Protein AF-A0A956HIU4-F1 (afdb_monomer_lite)

Structure (mmCIF, N/CA/C/O backbone):
data_AF-A0A956HIU4-F1
#
_entry.id   AF-A0A956HIU4-F1
#
loop_
_atom_site.group_PDB
_atom_site.id
_atom_site.type_symbol
_atom_site.label_atom_id
_atom_site.label_alt_id
_atom_site.label_comp_id
_atom_site.label_asym_id
_atom_site.label_entity_id
_atom_site.label_seq_id
_atom_site.pdbx_PDB_ins_code
_atom_site.Cartn_x
_atom_site.Cartn_y
_atom_site.Cartn_z
_atom_site.occupancy
_atom_site.B_iso_or_equiv
_atom_site.auth_seq_id
_atom_site.auth_comp_id
_atom_site.auth_asym_id
_atom_site.auth_atom_id
_atom_site.pdbx_PDB_model_num
ATOM 1 N N . MET A 1 1 ? -38.840 12.602 -55.745 1.00 38.38 1 MET A N 1
ATOM 2 C CA . MET A 1 1 ? -39.173 13.443 -56.914 1.00 38.38 1 MET A CA 1
ATOM 3 C C . MET A 1 1 ? -38.112 14.526 -57.036 1.00 38.38 1 MET A C 1
ATOM 5 O O . MET A 1 1 ? -37.907 15.222 -56.057 1.00 38.38 1 MET A O 1
ATOM 9 N N . THR A 1 2 ? -37.464 14.577 -58.213 1.00 41.28 2 THR A N 1
ATOM 10 C CA . THR A 1 2 ? -36.758 15.714 -58.867 1.00 41.28 2 THR A CA 1
ATOM 11 C C . THR A 1 2 ? -35.605 16.419 -58.116 1.00 41.28 2 THR A C 1
ATOM 13 O O . THR A 1 2 ? -35.848 17.017 -57.080 1.00 41.28 2 THR A O 1
ATOM 16 N N . ARG A 1 3 ? -34.326 16.273 -58.536 1.00 40.00 3 ARG A N 1
ATOM 17 C CA . ARG A 1 3 ? -33.623 16.909 -59.704 1.00 40.00 3 ARG A CA 1
ATOM 18 C C . ARG A 1 3 ? -33.278 18.391 -59.414 1.00 40.00 3 ARG A C 1
ATOM 20 O O . ARG A 1 3 ? -34.146 19.067 -58.890 1.00 40.00 3 ARG A O 1
ATOM 27 N N . ASN A 1 4 ? -32.110 18.987 -59.690 1.00 40.41 4 ASN A N 1
ATOM 28 C CA . ASN A 1 4 ? -31.016 18.785 -60.662 1.00 40.41 4 ASN A CA 1
ATOM 29 C C . ASN A 1 4 ? -29.675 19.324 -60.072 1.00 40.41 4 ASN A C 1
ATOM 31 O O . ASN A 1 4 ? -29.741 20.081 -59.108 1.00 40.41 4 ASN A O 1
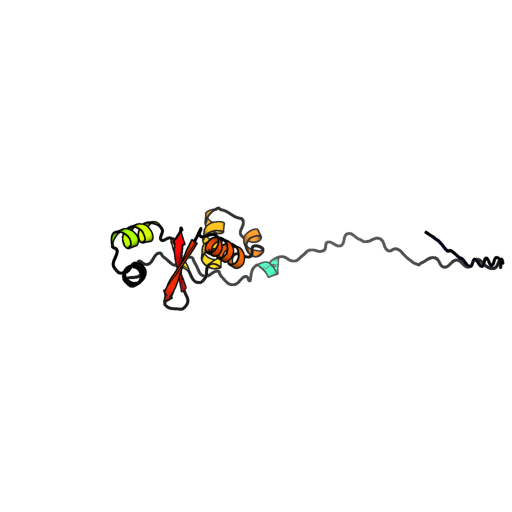ATOM 35 N N . VAL A 1 5 ? -28.461 18.862 -60.440 1.00 45.97 5 VAL A N 1
ATOM 36 C CA . VAL A 1 5 ? -27.648 19.103 -61.682 1.00 45.97 5 VAL A CA 1
ATOM 37 C C . VAL A 1 5 ? -27.496 20.615 -61.969 1.00 45.97 5 VAL A C 1
ATOM 39 O O . VAL A 1 5 ? -28.494 21.322 -61.918 1.00 45.97 5 VAL A O 1
ATOM 42 N N . ASP A 1 6 ? -26.317 21.233 -62.101 1.00 41.91 6 ASP A N 1
ATOM 43 C CA . ASP A 1 6 ? -25.259 21.100 -63.123 1.00 41.91 6 ASP A CA 1
ATOM 44 C C . ASP A 1 6 ? -24.093 22.038 -62.711 1.00 41.91 6 ASP A C 1
ATOM 46 O O . ASP A 1 6 ? -24.337 23.073 -62.096 1.00 41.91 6 ASP A O 1
ATOM 50 N N . SER A 1 7 ? -22.829 21.606 -62.767 1.00 45.91 7 SER A N 1
ATOM 51 C CA . SER A 1 7 ? -21.899 21.709 -63.911 1.00 45.91 7 SER A CA 1
ATOM 52 C C . SER A 1 7 ? -21.396 23.133 -64.153 1.00 45.91 7 SER A C 1
ATOM 54 O O . SER A 1 7 ? -22.188 24.012 -64.452 1.00 45.91 7 SER A O 1
ATOM 56 N N . GLU A 1 8 ? -20.073 23.324 -64.124 1.00 41.72 8 GLU A N 1
ATOM 57 C CA . GLU A 1 8 ? -19.388 23.942 -65.261 1.00 41.72 8 GLU A CA 1
ATOM 58 C C . GLU A 1 8 ? -17.896 23.583 -65.290 1.00 41.72 8 GLU A C 1
ATOM 60 O O . GLU A 1 8 ? -17.135 23.736 -64.336 1.00 41.72 8 GLU A O 1
ATOM 65 N N . ASP A 1 9 ? -17.564 23.020 -66.442 1.00 45.19 9 ASP A N 1
ATOM 66 C CA . ASP A 1 9 ? -16.280 22.635 -66.992 1.00 45.19 9 ASP A CA 1
ATOM 67 C C . ASP A 1 9 ? -15.544 23.888 -67.491 1.00 45.19 9 ASP A C 1
ATOM 69 O O . ASP A 1 9 ? -16.185 24.856 -67.900 1.00 45.19 9 ASP A O 1
ATOM 73 N N . SER A 1 10 ? -14.211 23.877 -67.507 1.00 43.03 10 SER A N 1
ATOM 74 C CA . SER A 1 10 ? -13.409 24.814 -68.308 1.00 43.03 10 SER A CA 1
ATOM 75 C C . SER A 1 10 ? -11.968 24.327 -68.416 1.00 43.03 10 SER A C 1
ATOM 77 O O . SER A 1 10 ? -11.073 24.679 -67.648 1.00 43.03 10 SER A O 1
ATOM 79 N N . SER A 1 11 ? -11.760 23.509 -69.439 1.00 47.00 11 SER A N 1
ATOM 80 C CA . SER A 1 11 ? -10.477 23.212 -70.058 1.00 47.00 11 SER A CA 1
ATOM 81 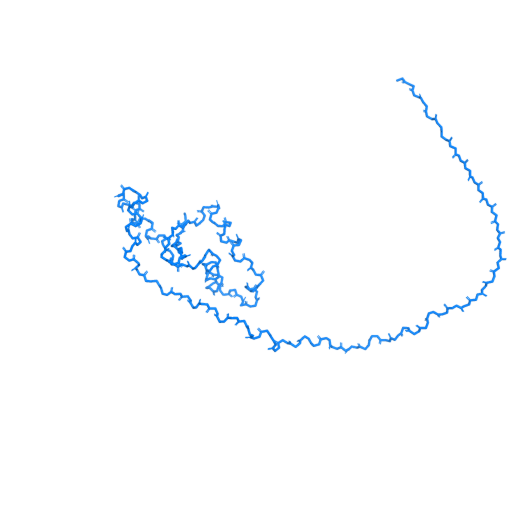C C . SER A 1 11 ? -9.717 24.469 -70.507 1.00 47.00 11 SER A C 1
ATOM 83 O O . SER A 1 11 ? -10.297 25.355 -71.131 1.00 47.00 11 SER A O 1
ATOM 85 N N . GLY A 1 12 ? -8.393 24.467 -70.345 1.00 35.09 12 GLY A N 1
ATOM 86 C CA . GLY A 1 12 ? -7.484 25.390 -71.028 1.00 35.09 12 GLY A CA 1
ATOM 87 C C . GLY A 1 12 ? -6.109 24.755 -71.234 1.00 35.09 12 GLY A C 1
ATOM 88 O O . GLY A 1 12 ? -5.288 24.735 -70.323 1.00 35.09 12 GLY A O 1
ATOM 89 N N . ARG A 1 13 ? -5.865 24.202 -72.429 1.00 44.16 13 ARG A N 1
ATOM 90 C CA . ARG A 1 13 ? -4.523 23.857 -72.934 1.00 44.16 13 ARG A CA 1
ATOM 91 C C . ARG A 1 13 ? -3.840 25.137 -73.420 1.00 44.16 13 ARG A C 1
ATOM 93 O O . ARG A 1 13 ? -4.469 25.835 -74.203 1.00 44.16 13 ARG A O 1
ATOM 100 N N . ASP A 1 14 ? -2.559 25.347 -73.112 1.00 39.44 14 ASP A N 1
ATOM 101 C CA . ASP A 1 14 ? -1.581 25.753 -74.137 1.00 39.44 14 ASP A CA 1
ATOM 102 C C . ASP A 1 14 ? -0.128 25.509 -73.692 1.00 39.44 14 ASP A C 1
ATOM 104 O O . ASP A 1 14 ? 0.223 25.628 -72.518 1.00 39.44 14 ASP A O 1
ATOM 108 N N . GLY A 1 15 ? 0.704 25.103 -74.650 1.00 44.06 15 GLY A N 1
ATOM 109 C CA . GLY A 1 15 ? 2.095 24.713 -74.474 1.00 44.06 15 GLY A CA 1
ATOM 110 C C . GLY A 1 15 ? 3.077 25.873 -74.630 1.00 44.06 15 GLY A C 1
ATOM 111 O O . GLY A 1 15 ? 2.894 26.785 -75.425 1.00 44.06 15 GLY A O 1
ATOM 112 N N . GLY A 1 16 ? 4.198 25.787 -73.911 1.00 32.88 16 GLY A N 1
ATOM 113 C CA . GLY A 1 16 ? 5.249 26.805 -73.929 1.00 32.88 16 GLY A CA 1
ATOM 114 C C . GLY A 1 16 ? 6.617 26.234 -73.578 1.00 32.88 16 GLY A C 1
ATOM 115 O O . GLY A 1 16 ? 7.116 26.384 -72.471 1.00 32.88 16 GLY A O 1
ATOM 116 N N . ARG A 1 17 ? 7.238 25.558 -74.544 1.00 42.81 17 ARG A N 1
ATOM 117 C CA . ARG A 1 17 ? 8.627 25.075 -74.536 1.00 42.81 17 ARG A CA 1
ATOM 118 C C . ARG A 1 17 ? 9.605 26.207 -74.175 1.00 42.81 17 ARG A C 1
ATOM 120 O O . ARG A 1 17 ? 9.711 27.139 -74.966 1.00 42.81 17 ARG A O 1
ATOM 127 N N . ARG A 1 18 ? 10.410 26.081 -73.104 1.00 42.38 18 ARG A N 1
ATOM 128 C CA . ARG A 1 18 ? 11.811 26.575 -73.063 1.00 42.38 18 ARG A CA 1
ATOM 129 C C . ARG A 1 18 ? 12.600 26.160 -71.807 1.00 42.38 18 ARG A C 1
ATOM 131 O O . ARG A 1 18 ? 12.214 26.445 -70.688 1.00 42.38 18 ARG A O 1
ATOM 138 N N . ARG A 1 19 ? 13.795 25.638 -72.116 1.00 42.97 19 ARG A N 1
ATOM 139 C CA . ARG A 1 19 ? 15.082 25.699 -71.397 1.00 42.97 19 ARG A CA 1
ATOM 140 C C . ARG A 1 19 ? 15.295 24.788 -70.182 1.00 42.97 19 ARG A C 1
ATOM 142 O O . ARG A 1 19 ? 14.943 25.093 -69.055 1.00 42.97 19 ARG A O 1
ATOM 149 N N . ARG A 1 20 ? 16.051 23.720 -70.467 1.00 48.00 20 ARG A N 1
ATOM 150 C CA . ARG A 1 20 ? 17.024 23.112 -69.557 1.00 48.00 20 ARG A CA 1
ATOM 151 C C . ARG A 1 20 ? 17.942 24.200 -68.988 1.00 48.00 20 ARG A C 1
ATOM 153 O O . ARG A 1 20 ? 18.601 24.885 -69.768 1.00 48.00 20 ARG A O 1
ATOM 160 N N . THR A 1 21 ? 18.055 24.252 -67.671 1.00 43.25 21 THR A N 1
ATOM 161 C CA . THR A 1 21 ? 19.327 24.481 -66.982 1.00 43.25 21 THR A CA 1
ATOM 162 C C . THR A 1 21 ? 19.372 23.497 -65.828 1.00 43.25 21 THR A C 1
ATOM 164 O O . THR A 1 21 ? 18.454 23.448 -65.014 1.00 43.25 21 THR A O 1
ATOM 167 N N . SER A 1 22 ? 20.403 22.661 -65.840 1.00 42.97 22 SER A N 1
ATOM 168 C CA . SER A 1 22 ? 20.785 21.803 -64.735 1.00 42.97 22 SER A CA 1
ATOM 169 C C . SER A 1 22 ? 21.109 22.667 -63.524 1.00 42.97 22 SER A C 1
ATOM 171 O O . SER A 1 22 ? 21.990 23.522 -63.586 1.00 42.97 22 SER A O 1
ATOM 173 N N . SER A 1 23 ? 20.425 22.409 -62.426 1.00 43.44 23 SER A N 1
ATOM 174 C CA . SER A 1 23 ? 20.927 22.697 -61.092 1.00 43.44 23 SER A CA 1
ATOM 175 C C . SER A 1 23 ? 20.900 21.371 -60.350 1.00 43.44 23 SER A C 1
ATOM 177 O O . SER A 1 23 ? 19.893 20.967 -59.771 1.00 43.44 23 SER A O 1
ATOM 179 N N . GLU A 1 24 ? 22.007 20.642 -60.482 1.00 49.25 24 GLU A N 1
ATOM 180 C CA . GLU A 1 24 ? 22.376 19.586 -59.549 1.00 49.25 24 GLU A CA 1
ATOM 181 C C . GLU A 1 24 ? 22.294 20.167 -58.129 1.00 49.25 24 GLU A C 1
ATOM 183 O O . GLU A 1 24 ? 22.889 21.218 -57.881 1.00 49.25 24 GLU A O 1
ATOM 188 N N . PRO A 1 25 ? 21.565 19.547 -57.186 1.00 44.09 25 PRO A N 1
ATOM 189 C CA . PRO A 1 25 ? 21.787 19.844 -55.788 1.00 44.09 25 PRO A CA 1
ATOM 190 C C . PRO A 1 25 ? 23.143 19.245 -55.418 1.00 44.09 25 PRO A C 1
ATOM 192 O O . PRO A 1 25 ? 23.339 18.027 -55.425 1.00 44.09 25 PRO A O 1
ATOM 195 N N . GLU A 1 26 ? 24.083 20.144 -55.158 1.00 49.19 26 GLU A N 1
ATOM 196 C CA . GLU A 1 26 ? 25.403 19.866 -54.621 1.00 49.19 26 GLU A CA 1
ATOM 197 C C . GLU A 1 26 ? 25.335 18.854 -53.469 1.00 49.19 26 GLU A C 1
ATOM 199 O O . GLU A 1 26 ? 24.597 19.017 -52.499 1.00 49.19 26 GLU A O 1
ATOM 204 N N . GLY A 1 27 ? 26.162 17.815 -53.581 1.00 41.84 27 GLY A N 1
ATOM 205 C CA . GLY A 1 27 ? 26.791 17.170 -52.436 1.00 41.84 27 GLY A CA 1
ATOM 206 C C . GLY A 1 27 ? 25.854 16.551 -51.405 1.00 41.84 27 GLY A C 1
ATOM 207 O O . GLY A 1 27 ? 25.804 16.998 -50.260 1.00 41.84 27 GLY A O 1
ATOM 208 N N . ARG A 1 28 ? 25.259 15.398 -51.735 1.00 46.41 28 ARG A N 1
ATOM 209 C CA . ARG A 1 28 ? 25.059 14.369 -50.704 1.00 46.41 28 ARG A CA 1
ATOM 210 C C . ARG A 1 28 ? 26.438 13.971 -50.178 1.00 46.41 28 ARG A C 1
ATOM 212 O O . ARG A 1 28 ? 27.124 13.153 -50.784 1.00 46.41 28 ARG A O 1
ATOM 219 N N . ARG A 1 29 ? 26.853 14.583 -49.068 1.00 53.03 29 ARG A N 1
ATOM 220 C CA . ARG A 1 29 ? 27.930 14.039 -48.242 1.00 53.03 29 ARG A CA 1
ATOM 221 C C . ARG A 1 29 ? 27.460 12.669 -47.739 1.00 53.03 29 ARG A C 1
ATOM 223 O O . ARG A 1 29 ? 26.305 12.570 -47.315 1.00 53.03 29 ARG A O 1
ATOM 230 N N . PRO A 1 30 ? 28.286 11.617 -47.825 1.00 44.75 30 PRO A N 1
ATOM 231 C CA . PRO A 1 30 ? 27.967 10.367 -47.160 1.00 44.75 30 PRO A CA 1
ATOM 232 C C . PRO A 1 30 ? 27.836 10.662 -45.664 1.00 44.75 30 PRO A C 1
ATOM 234 O O . PRO A 1 30 ? 28.685 11.348 -45.097 1.00 44.75 30 PRO A O 1
ATOM 237 N N . LEU A 1 31 ? 26.737 10.202 -45.061 1.00 51.81 31 LEU A N 1
ATOM 238 C CA . LEU A 1 31 ? 26.624 10.075 -43.613 1.00 51.81 31 LEU A CA 1
ATOM 239 C C . LEU A 1 31 ? 27.748 9.127 -43.201 1.00 51.81 31 LEU A C 1
ATOM 241 O O . LEU A 1 31 ? 27.665 7.928 -43.456 1.00 51.81 31 LEU A O 1
ATOM 245 N N . THR A 1 32 ? 28.843 9.687 -42.699 1.00 46.31 32 THR A N 1
ATOM 246 C CA . THR A 1 32 ? 29.818 8.923 -41.938 1.00 46.31 32 THR A CA 1
ATOM 247 C C . THR A 1 32 ? 29.098 8.386 -40.713 1.00 46.31 32 THR A C 1
ATOM 249 O O . THR A 1 32 ? 28.289 9.095 -40.110 1.00 46.31 32 THR A O 1
ATOM 252 N N . ASP A 1 33 ? 29.358 7.118 -40.405 1.00 51.38 33 ASP A N 1
ATOM 253 C CA . ASP A 1 33 ? 28.960 6.428 -39.180 1.00 51.38 33 ASP A CA 1
ATOM 254 C C . ASP A 1 33 ? 29.655 7.073 -37.966 1.00 51.38 33 ASP A C 1
ATOM 256 O O . ASP A 1 33 ? 30.463 6.451 -37.283 1.00 51.38 33 ASP A O 1
ATOM 260 N N . ASP A 1 34 ? 29.382 8.353 -37.720 1.00 44.56 34 ASP A N 1
ATOM 261 C CA . ASP A 1 34 ? 29.742 9.010 -36.477 1.00 44.56 34 ASP A CA 1
ATOM 262 C C . ASP A 1 34 ? 28.702 8.584 -35.449 1.00 44.56 34 ASP A C 1
ATOM 264 O O . ASP A 1 34 ? 27.584 9.102 -35.369 1.00 44.56 34 ASP A O 1
ATOM 268 N N . GLU A 1 35 ? 29.092 7.538 -34.728 1.00 52.41 35 GLU A N 1
ATOM 269 C CA . GLU A 1 35 ? 28.482 7.037 -33.514 1.00 52.41 35 GLU A CA 1
ATOM 270 C C . GLU A 1 35 ? 27.946 8.201 -32.677 1.00 52.41 35 GLU A C 1
ATOM 272 O O . GLU A 1 35 ? 28.694 8.973 -32.073 1.00 52.41 35 GLU A O 1
ATOM 277 N N . VAL A 1 36 ? 26.619 8.311 -32.597 1.00 46.34 36 VAL A N 1
ATOM 278 C CA . VAL A 1 36 ? 25.979 9.025 -31.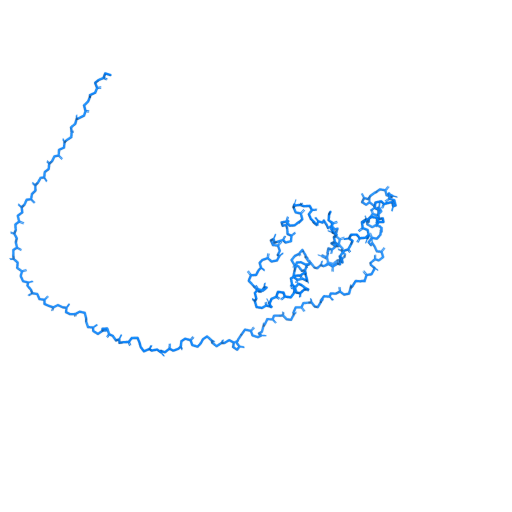495 1.00 46.34 36 VAL A CA 1
ATOM 279 C C . VAL A 1 36 ? 26.205 8.159 -30.258 1.00 46.34 36 VAL A C 1
ATOM 281 O O . VAL A 1 36 ? 25.343 7.383 -29.848 1.00 46.34 36 VAL A O 1
ATOM 284 N N . ALA A 1 37 ? 27.412 8.239 -29.703 1.00 49.22 37 ALA A N 1
ATOM 285 C CA . ALA A 1 37 ? 27.713 7.756 -28.374 1.00 49.22 37 ALA A CA 1
ATOM 286 C C . ALA A 1 37 ? 26.897 8.621 -27.411 1.00 49.22 37 ALA A C 1
ATOM 288 O O . ALA A 1 37 ? 27.268 9.747 -27.083 1.00 49.22 37 ALA A O 1
ATOM 289 N N . ILE A 1 38 ? 25.725 8.123 -27.021 1.00 51.06 38 ILE A N 1
ATOM 290 C CA . ILE A 1 38 ? 25.014 8.659 -25.868 1.00 51.06 38 ILE A CA 1
ATOM 291 C C . ILE A 1 38 ? 25.919 8.344 -24.680 1.00 51.06 38 ILE A C 1
ATOM 293 O O . ILE A 1 38 ? 26.050 7.183 -24.292 1.00 51.06 38 ILE A O 1
ATOM 297 N N . ASP A 1 39 ? 26.597 9.365 -24.167 1.00 51.88 39 ASP A N 1
ATOM 298 C CA . ASP A 1 39 ? 27.401 9.259 -22.959 1.00 51.88 39 ASP A CA 1
ATOM 299 C C . ASP A 1 39 ? 26.458 8.984 -21.779 1.00 51.88 39 ASP A C 1
ATOM 301 O O . ASP A 1 39 ? 25.780 9.869 -21.259 1.00 51.88 39 ASP A O 1
ATOM 305 N N . LEU A 1 40 ? 26.340 7.705 -21.421 1.00 54.59 40 LEU A N 1
ATOM 306 C CA . LEU A 1 40 ? 25.489 7.224 -20.333 1.00 54.59 40 LEU A CA 1
ATOM 307 C C . LEU A 1 40 ? 26.078 7.535 -18.947 1.00 54.59 40 LEU A C 1
ATOM 309 O O . LEU A 1 40 ? 25.442 7.209 -17.944 1.00 54.59 40 LEU A O 1
ATOM 313 N N . SER A 1 41 ? 27.253 8.172 -18.877 1.00 56.41 41 SER A N 1
ATOM 314 C CA . SER A 1 41 ? 27.927 8.517 -17.619 1.00 56.41 41 SER A CA 1
ATOM 315 C C . SER A 1 41 ? 27.130 9.523 -16.777 1.00 56.41 41 SER A C 1
ATOM 317 O O . SER A 1 41 ? 27.225 9.508 -15.553 1.00 56.41 41 SER A O 1
ATOM 319 N N . ASP A 1 42 ? 26.269 10.333 -17.403 1.00 48.03 42 ASP A N 1
ATOM 320 C CA . ASP A 1 42 ? 25.407 11.303 -16.710 1.00 48.03 42 ASP A CA 1
ATOM 321 C C . ASP A 1 42 ? 24.094 10.691 -16.171 1.00 48.03 42 ASP A C 1
ATOM 323 O O . ASP A 1 42 ? 23.314 11.364 -15.493 1.00 48.03 42 ASP A O 1
ATOM 327 N N . LEU A 1 43 ? 23.824 9.401 -16.424 1.00 50.91 43 LEU A N 1
ATOM 328 C CA . LEU A 1 43 ? 22.627 8.706 -15.919 1.00 50.91 43 LEU A CA 1
ATOM 329 C C . LEU A 1 43 ? 22.815 8.101 -14.511 1.00 50.91 43 LEU A C 1
ATOM 331 O O . LEU A 1 43 ? 21.917 7.414 -14.000 1.00 50.91 43 LEU A O 1
ATOM 335 N N . GLU A 1 44 ? 23.971 8.334 -13.886 1.00 50.03 44 GLU A N 1
ATOM 336 C CA . GLU A 1 44 ? 24.301 7.823 -12.551 1.00 50.03 44 GLU A CA 1
ATOM 337 C C . GLU A 1 44 ? 23.873 8.750 -11.404 1.00 50.03 44 GLU A C 1
ATOM 339 O O . GLU A 1 44 ? 23.816 8.299 -10.260 1.00 50.03 44 GLU A O 1
ATOM 344 N N . ASP A 1 45 ? 23.462 9.993 -11.677 1.00 45.41 45 ASP A N 1
ATOM 345 C CA . ASP A 1 45 ? 23.079 10.951 -10.625 1.00 45.41 45 ASP A CA 1
ATOM 346 C C . ASP A 1 45 ? 21.565 10.959 -10.334 1.00 45.41 45 ASP A C 1
ATOM 348 O O . ASP A 1 45 ? 20.919 11.985 -10.103 1.00 45.41 45 ASP A O 1
ATOM 352 N N . ALA A 1 46 ? 20.959 9.768 -10.353 1.00 51.06 46 ALA A N 1
ATOM 353 C CA . ALA A 1 46 ? 19.595 9.601 -9.874 1.00 51.06 46 ALA A CA 1
ATOM 354 C C . ALA A 1 46 ? 19.570 9.813 -8.346 1.00 51.06 46 ALA A C 1
ATOM 356 O O . ALA A 1 46 ? 20.371 9.204 -7.627 1.00 51.06 46 ALA A O 1
ATOM 357 N N . PRO A 1 47 ? 18.645 10.630 -7.806 1.00 45.28 47 PRO A N 1
ATOM 358 C CA . PRO A 1 47 ? 18.542 10.830 -6.368 1.00 45.28 47 PRO A CA 1
ATOM 359 C C . PRO A 1 47 ? 18.365 9.475 -5.679 1.00 45.28 47 PRO A C 1
ATOM 361 O O . PRO A 1 47 ? 17.453 8.711 -6.005 1.00 45.28 47 PRO A O 1
ATOM 364 N N . ARG A 1 48 ? 19.264 9.177 -4.732 1.00 47.97 48 ARG A N 1
ATOM 365 C CA . ARG A 1 48 ? 19.253 7.944 -3.934 1.00 47.97 48 ARG A CA 1
ATOM 366 C C . ARG A 1 48 ? 17.840 7.695 -3.407 1.00 47.97 48 ARG A C 1
ATOM 368 O O . ARG A 1 48 ? 17.333 8.471 -2.594 1.00 47.97 48 ARG A O 1
ATOM 375 N N . ARG A 1 49 ? 17.214 6.619 -3.901 1.00 50.16 49 ARG A N 1
ATOM 376 C CA . ARG A 1 49 ? 15.853 6.206 -3.540 1.00 50.16 49 ARG A CA 1
ATOM 377 C C . ARG A 1 49 ? 15.727 6.134 -2.015 1.00 50.16 49 ARG A C 1
ATOM 379 O O . ARG A 1 49 ? 16.622 5.585 -1.363 1.00 50.16 49 ARG A O 1
ATOM 386 N N . PRO A 1 50 ? 14.644 6.663 -1.416 1.00 44.91 50 PRO A N 1
ATOM 387 C CA . PRO A 1 50 ? 14.398 6.447 -0.002 1.00 44.91 50 PRO A CA 1
ATOM 388 C C . PRO A 1 50 ? 14.242 4.942 0.224 1.00 44.91 50 PRO A C 1
ATOM 390 O O . PRO A 1 50 ? 13.309 4.321 -0.277 1.00 44.91 50 PRO A O 1
ATOM 393 N N . ALA A 1 51 ? 15.202 4.366 0.949 1.00 44.72 51 ALA A N 1
ATOM 394 C CA . ALA A 1 51 ? 15.233 2.957 1.307 1.00 44.72 51 ALA A CA 1
ATOM 395 C C . ALA A 1 51 ? 13.873 2.510 1.857 1.00 44.72 51 ALA A C 1
ATOM 397 O O . ALA A 1 51 ? 13.296 3.215 2.691 1.00 44.72 51 ALA A O 1
ATOM 398 N N . ALA A 1 52 ? 13.403 1.337 1.417 1.00 46.84 52 ALA A N 1
ATOM 399 C CA . ALA A 1 52 ? 12.223 0.657 1.938 1.00 46.84 52 ALA A CA 1
ATOM 400 C C . ALA A 1 52 ? 12.233 0.712 3.474 1.00 46.84 52 ALA A C 1
ATOM 402 O O . ALA A 1 52 ? 13.012 0.035 4.155 1.00 46.84 52 ALA A O 1
ATOM 403 N N . ARG A 1 53 ? 11.422 1.616 4.033 1.00 49.09 53 ARG A N 1
ATOM 404 C CA . ARG A 1 53 ? 11.407 1.866 5.471 1.00 49.09 53 ARG A CA 1
ATOM 405 C C . ARG A 1 53 ? 10.732 0.684 6.155 1.00 49.09 53 ARG A C 1
ATOM 407 O O . ARG A 1 53 ? 9.664 0.232 5.757 1.00 49.09 53 ARG A O 1
ATOM 414 N N . LYS A 1 54 ? 11.417 0.184 7.186 1.00 46.34 54 LYS A N 1
ATOM 415 C CA . LYS A 1 54 ? 11.027 -0.924 8.066 1.00 46.34 54 LYS A CA 1
ATOM 416 C C . LYS A 1 54 ? 9.523 -0.942 8.355 1.00 46.34 54 LYS A C 1
ATOM 418 O O . LYS A 1 54 ? 8.932 0.095 8.656 1.00 46.34 54 LYS A O 1
ATOM 423 N N . ARG A 1 55 ? 8.959 -2.156 8.393 1.00 51.97 55 ARG A N 1
ATOM 424 C CA . ARG A 1 55 ? 7.642 -2.484 8.964 1.00 51.97 55 ARG A CA 1
ATOM 425 C C . ARG A 1 55 ? 7.633 -2.177 10.466 1.00 51.97 55 ARG A C 1
ATOM 427 O O . ARG A 1 55 ? 7.682 -3.077 11.297 1.00 51.97 55 ARG A O 1
ATOM 434 N N . HIS A 1 56 ? 7.648 -0.904 10.834 1.00 47.59 56 HIS A N 1
ATOM 435 C CA . HIS A 1 56 ? 7.395 -0.510 12.207 1.00 47.59 56 HIS A CA 1
ATOM 436 C C . HIS A 1 56 ? 5.914 -0.766 12.475 1.00 47.59 56 HIS A C 1
ATOM 438 O O . HIS A 1 56 ? 5.051 -0.248 11.765 1.00 47.59 56 HIS A O 1
ATOM 444 N N . ALA A 1 57 ? 5.637 -1.618 13.462 1.00 50.28 57 ALA A N 1
ATOM 445 C CA . ALA A 1 57 ? 4.311 -1.753 14.036 1.00 50.28 57 ALA A CA 1
ATOM 446 C C . ALA A 1 57 ? 3.952 -0.391 14.631 1.00 50.28 57 ALA A C 1
ATOM 448 O O . ALA A 1 57 ? 4.421 -0.027 15.707 1.00 50.28 57 ALA A O 1
ATOM 449 N N . ASP A 1 58 ? 3.228 0.405 13.853 1.00 66.50 58 ASP A N 1
ATOM 450 C CA . ASP A 1 58 ? 2.789 1.728 14.252 1.00 66.50 58 ASP A CA 1
ATOM 451 C C . ASP A 1 58 ? 1.716 1.544 15.335 1.00 66.50 58 ASP A C 1
ATOM 453 O O . ASP A 1 58 ? 0.660 0.975 15.038 1.00 66.50 58 ASP A O 1
ATOM 457 N N . PRO A 1 59 ? 1.954 1.981 16.587 1.00 61.66 59 PRO A N 1
ATOM 458 C CA . PRO A 1 59 ? 0.980 1.829 17.664 1.00 61.66 59 PRO A CA 1
ATOM 459 C C . PRO A 1 59 ? -0.357 2.505 17.335 1.00 61.66 59 PRO A C 1
ATOM 461 O O . PRO A 1 59 ? -1.386 2.127 17.889 1.00 61.66 59 PRO A O 1
ATOM 464 N N . SER A 1 60 ? -0.359 3.477 16.413 1.00 81.19 60 SER A N 1
ATOM 465 C CA . SER A 1 60 ? -1.569 4.169 15.968 1.00 81.19 60 SER A CA 1
ATOM 466 C C . SER A 1 60 ? -2.397 3.386 14.942 1.00 81.19 60 SER A C 1
ATOM 468 O O . SER A 1 60 ? -3.592 3.649 14.810 1.00 81.19 60 SER A O 1
ATOM 470 N N . LEU A 1 61 ? -1.820 2.386 14.260 1.00 91.56 61 LEU A N 1
ATOM 471 C CA . LEU A 1 61 ? -2.502 1.645 13.194 1.00 91.56 61 LEU A CA 1
ATOM 472 C C . LEU A 1 61 ? -3.738 0.913 13.709 1.00 91.56 61 LEU A C 1
ATOM 474 O O . LEU A 1 61 ? -4.809 0.998 13.110 1.00 91.56 61 LEU A O 1
ATOM 478 N N . ARG A 1 62 ? -3.600 0.206 14.836 1.00 91.19 62 ARG A N 1
ATOM 479 C CA . ARG A 1 62 ? -4.718 -0.542 15.416 1.00 91.19 62 ARG A CA 1
ATOM 480 C C . ARG A 1 62 ? -5.855 0.400 15.806 1.00 91.19 62 ARG A C 1
ATOM 482 O O . ARG A 1 62 ? -6.993 0.139 15.438 1.00 91.19 62 ARG A O 1
ATOM 489 N N . SER A 1 63 ? -5.540 1.518 16.453 1.00 91.06 63 SER A N 1
ATOM 490 C CA . SER A 1 63 ? -6.532 2.524 16.839 1.00 91.06 63 SER A CA 1
ATOM 491 C C . SER A 1 63 ? -7.252 3.122 15.625 1.00 91.06 63 SER A C 1
ATOM 493 O O . SER A 1 63 ? -8.467 3.304 15.654 1.00 91.06 63 SER A O 1
ATOM 495 N N . LEU A 1 64 ? -6.536 3.385 14.524 1.00 92.94 64 LEU A N 1
ATOM 496 C CA . LEU A 1 64 ? -7.144 3.855 13.272 1.00 92.94 64 LEU A CA 1
ATOM 497 C C . LEU A 1 64 ? -8.113 2.823 12.682 1.00 92.94 64 LEU A C 1
ATOM 499 O O . LEU A 1 64 ? -9.205 3.181 12.233 1.00 92.94 64 LEU A O 1
ATOM 503 N N . LEU A 1 65 ? -7.739 1.542 12.705 1.00 94.75 65 LEU A N 1
ATOM 504 C CA . LEU A 1 65 ? -8.599 0.453 12.244 1.00 94.75 65 LEU A CA 1
ATOM 505 C C . LEU A 1 65 ? -9.823 0.275 13.147 1.00 94.75 65 LEU A C 1
ATOM 507 O O . LEU A 1 65 ? -10.926 0.087 12.640 1.00 94.75 65 LEU A O 1
ATOM 511 N N . GLU A 1 66 ? -9.658 0.389 14.463 1.00 94.44 66 GLU A N 1
ATOM 512 C CA . GLU A 1 66 ? -10.762 0.331 15.424 1.00 94.44 66 GLU A CA 1
ATOM 513 C C . GLU A 1 66 ? -11.769 1.458 15.183 1.00 94.44 66 GLU A C 1
ATOM 515 O O . GLU A 1 66 ? -12.971 1.202 15.144 1.00 94.44 66 GLU A O 1
ATOM 520 N N . VAL A 1 67 ? -11.306 2.685 14.924 1.00 93.94 67 VAL A N 1
ATOM 521 C CA . VAL A 1 67 ? -12.187 3.799 14.541 1.00 93.94 67 VAL A CA 1
ATOM 522 C C . VAL A 1 67 ? -12.892 3.508 13.212 1.00 93.94 67 VAL A C 1
ATOM 524 O O . VAL A 1 67 ? -14.114 3.641 13.122 1.00 93.94 67 VAL A O 1
ATOM 527 N N . ARG A 1 68 ? -12.154 3.058 12.187 1.00 94.38 68 ARG A N 1
ATOM 528 C CA . ARG A 1 68 ? -12.706 2.742 10.856 1.00 94.38 68 ARG A CA 1
ATOM 529 C C . ARG A 1 68 ? -13.798 1.677 10.917 1.00 94.38 68 ARG A C 1
ATOM 531 O O . ARG A 1 68 ? -14.834 1.826 10.271 1.00 94.38 68 ARG A O 1
ATOM 538 N N . PHE A 1 69 ? -13.566 0.609 11.673 1.00 96.38 69 PHE A N 1
ATOM 539 C CA . PHE A 1 69 ? -14.480 -0.525 11.790 1.00 96.38 69 PHE A CA 1
ATOM 540 C C . PHE A 1 69 ? -15.409 -0.433 13.003 1.00 96.38 69 PHE A C 1
ATOM 542 O O . PHE A 1 69 ? -16.081 -1.406 13.329 1.00 96.38 69 PHE A O 1
ATOM 549 N N . ARG A 1 70 ? -15.492 0.738 13.654 1.00 96.06 70 ARG A N 1
ATOM 550 C CA . ARG A 1 70 ? -16.386 1.005 14.796 1.00 96.06 70 ARG A CA 1
ATOM 551 C C . ARG A 1 70 ? -16.234 -0.019 15.930 1.00 96.06 70 ARG A C 1
ATOM 553 O O . ARG A 1 70 ? -17.217 -0.441 16.531 1.00 96.06 70 ARG A O 1
ATOM 560 N N . GLY A 1 71 ? -14.997 -0.428 16.199 1.00 92.38 71 GLY A N 1
ATOM 561 C CA . GLY A 1 71 ? -14.653 -1.390 17.242 1.00 92.38 71 GLY A CA 1
ATOM 562 C C . GLY A 1 71 ? -14.873 -2.861 16.876 1.00 92.38 71 GLY A C 1
ATOM 563 O O . GLY A 1 71 ? -14.673 -3.713 17.740 1.00 92.38 71 GLY A O 1
ATOM 564 N N . ASP A 1 72 ? -15.246 -3.186 15.632 1.00 96.44 72 ASP A N 1
ATOM 565 C CA . ASP A 1 72 ? -15.354 -4.573 15.166 1.00 96.44 72 ASP A CA 1
ATOM 566 C C . ASP A 1 72 ? -13.972 -5.245 15.128 1.00 96.44 72 ASP A C 1
ATOM 568 O O . ASP A 1 72 ? -13.193 -5.099 14.183 1.00 96.44 72 ASP A O 1
ATOM 572 N N . GLN A 1 73 ? -13.674 -5.998 16.187 1.00 95.00 73 GLN A N 1
ATOM 573 C CA . GLN A 1 73 ? -12.380 -6.646 16.389 1.00 95.00 73 GLN A CA 1
ATOM 574 C C . GLN A 1 73 ? -12.063 -7.691 15.318 1.00 95.00 73 GLN A C 1
ATOM 576 O O . GLN A 1 73 ? -10.888 -7.892 15.011 1.00 95.00 73 GLN A O 1
ATOM 581 N N . ARG A 1 74 ? -13.081 -8.333 14.727 1.00 96.00 74 ARG A N 1
ATOM 582 C CA . ARG A 1 74 ? -12.868 -9.315 13.661 1.00 96.00 74 ARG A CA 1
ATOM 583 C C . ARG A 1 74 ? -12.375 -8.613 12.405 1.00 96.00 74 ARG A C 1
ATOM 585 O O . ARG A 1 74 ? -11.333 -8.976 11.880 1.00 96.00 74 ARG A O 1
ATOM 592 N N . ARG A 1 75 ? -13.041 -7.531 11.998 1.00 95.88 75 ARG A N 1
ATOM 593 C CA . ARG A 1 75 ? -12.623 -6.753 10.819 1.00 95.88 75 ARG A CA 1
ATOM 594 C C . ARG A 1 75 ? -11.276 -6.061 11.013 1.00 95.88 75 ARG A C 1
ATOM 596 O O . ARG A 1 75 ? -10.521 -5.928 10.055 1.00 95.88 75 ARG A O 1
ATOM 603 N N . VAL A 1 76 ? -10.953 -5.641 12.239 1.00 94.94 76 VAL A N 1
ATOM 604 C CA . VAL A 1 76 ? -9.613 -5.131 12.574 1.00 94.94 76 VAL A CA 1
ATOM 605 C C . VAL A 1 76 ? -8.555 -6.220 12.396 1.00 94.94 76 VAL A C 1
ATOM 607 O O . VAL A 1 76 ? -7.513 -5.944 11.807 1.00 94.94 76 VAL A O 1
ATOM 610 N N . ALA A 1 77 ? -8.809 -7.438 12.884 1.00 94.31 77 ALA A N 1
ATOM 611 C CA . ALA A 1 77 ? -7.893 -8.563 12.710 1.00 94.31 77 ALA A CA 1
ATOM 612 C C . ALA A 1 77 ? -7.713 -8.915 11.224 1.00 94.31 77 ALA A C 1
ATOM 614 O O . ALA A 1 77 ? -6.577 -8.932 10.756 1.00 94.31 77 ALA A O 1
ATOM 615 N N . ASP A 1 78 ? -8.813 -9.061 10.478 1.00 95.31 78 ASP A N 1
ATOM 616 C CA . ASP A 1 78 ? -8.796 -9.347 9.037 1.00 95.31 78 ASP A CA 1
ATOM 617 C C . ASP A 1 78 ? -7.980 -8.283 8.270 1.00 95.31 78 ASP A C 1
ATOM 619 O O . ASP A 1 78 ? -7.129 -8.595 7.439 1.00 95.31 78 ASP A O 1
ATOM 623 N N . ALA A 1 79 ? -8.166 -6.997 8.588 1.00 94.81 79 ALA A N 1
ATOM 624 C CA . ALA A 1 79 ? -7.408 -5.920 7.954 1.00 94.81 79 ALA A CA 1
ATOM 625 C C . ALA A 1 79 ? -5.909 -5.946 8.299 1.00 94.81 79 ALA A C 1
ATOM 627 O O . ALA A 1 79 ? -5.081 -5.603 7.456 1.00 94.81 79 ALA A O 1
ATOM 628 N N . LEU A 1 80 ? -5.538 -6.346 9.519 1.00 94.44 80 LEU A N 1
ATOM 629 C CA . LEU A 1 80 ? -4.131 -6.465 9.912 1.00 94.44 80 LEU A CA 1
ATOM 630 C C . LEU A 1 80 ? -3.411 -7.591 9.155 1.00 94.44 80 LEU A C 1
ATOM 632 O O . LEU A 1 80 ? -2.222 -7.446 8.874 1.00 94.44 80 LEU A O 1
ATOM 636 N N . GLU A 1 81 ? -4.105 -8.663 8.767 1.00 95.44 81 GLU A N 1
ATOM 637 C CA . GLU A 1 81 ? -3.543 -9.723 7.909 1.00 95.44 81 GLU A CA 1
ATOM 638 C C . GLU A 1 81 ? -3.260 -9.224 6.480 1.00 95.44 81 GLU A C 1
ATOM 640 O O . GLU A 1 81 ? -2.279 -9.611 5.830 1.00 95.44 81 GLU A O 1
ATOM 645 N N . LEU A 1 82 ? -4.090 -8.298 5.999 1.00 96.19 82 LEU A N 1
ATOM 646 C CA . LEU A 1 82 ? -3.960 -7.679 4.679 1.00 96.19 82 LEU A CA 1
ATOM 647 C C . LEU A 1 82 ? -3.008 -6.477 4.663 1.00 96.19 82 LEU A C 1
ATOM 649 O O . LEU A 1 82 ? -2.724 -5.934 3.594 1.00 96.19 82 LEU A O 1
ATOM 653 N N . TYR A 1 83 ? -2.473 -6.071 5.816 1.00 95.81 83 TYR A N 1
ATOM 654 C CA . TYR A 1 83 ? -1.554 -4.944 5.915 1.00 95.81 83 TYR A CA 1
ATOM 655 C C . TYR A 1 83 ? -0.238 -5.229 5.178 1.00 95.81 83 TYR A C 1
ATOM 657 O O . TYR A 1 83 ? 0.368 -6.299 5.306 1.00 95.81 83 TYR A O 1
ATOM 665 N N . ARG A 1 84 ? 0.221 -4.263 4.379 1.00 95.25 84 ARG A N 1
ATOM 666 C CA . ARG A 1 84 ? 1.464 -4.377 3.597 1.00 95.25 84 ARG A CA 1
ATOM 667 C C . ARG A 1 84 ? 2.575 -3.477 4.103 1.00 95.25 84 ARG A C 1
ATOM 669 O O . ARG A 1 84 ? 3.742 -3.844 3.992 1.00 95.25 84 ARG A O 1
ATOM 676 N N . GLY A 1 85 ? 2.228 -2.370 4.747 1.00 93.56 85 GLY A N 1
ATOM 677 C CA . GLY A 1 85 ? 3.205 -1.477 5.347 1.00 93.56 85 GLY A CA 1
ATOM 678 C C . GLY A 1 85 ? 2.801 -0.019 5.235 1.00 93.56 85 GLY A C 1
ATOM 679 O O . GLY A 1 85 ? 1.656 0.313 4.920 1.00 93.56 85 GLY A O 1
ATOM 680 N N . ARG A 1 86 ? 3.776 0.843 5.506 1.00 94.44 86 ARG A N 1
ATOM 681 C CA . ARG A 1 86 ? 3.631 2.291 5.472 1.00 94.44 86 ARG A CA 1
ATOM 682 C C . ARG A 1 86 ? 4.537 2.863 4.389 1.00 94.44 86 ARG A C 1
ATOM 684 O O . ARG A 1 86 ? 5.719 2.529 4.351 1.00 94.44 86 ARG A O 1
ATOM 691 N N . TYR A 1 87 ? 3.980 3.705 3.530 1.00 94.94 87 TYR A N 1
ATOM 692 C CA . TYR A 1 87 ? 4.630 4.177 2.309 1.00 94.94 87 TYR A CA 1
ATOM 693 C C . TYR A 1 87 ? 4.412 5.675 2.118 1.00 94.94 87 TYR A C 1
ATOM 695 O O . TYR A 1 87 ? 3.412 6.221 2.570 1.00 94.94 87 TYR A O 1
ATOM 703 N N . ALA A 1 88 ? 5.343 6.347 1.441 1.00 95.38 88 ALA A N 1
ATOM 704 C CA . ALA A 1 88 ? 5.228 7.780 1.164 1.00 95.38 88 ALA A CA 1
ATOM 705 C C . ALA A 1 88 ? 4.099 8.110 0.167 1.00 95.38 88 ALA A C 1
ATOM 707 O O . ALA A 1 88 ? 3.517 9.186 0.239 1.00 95.38 88 ALA A O 1
ATOM 708 N N . SER A 1 89 ? 3.790 7.184 -0.743 1.00 96.25 89 SER A N 1
ATOM 709 C CA . SER A 1 89 ? 2.684 7.266 -1.703 1.00 96.25 89 SER A CA 1
ATOM 710 C C . SER A 1 89 ? 2.282 5.861 -2.166 1.00 96.25 89 SER A C 1
ATOM 712 O O . SER A 1 89 ? 2.917 4.872 -1.780 1.00 96.25 89 SER A O 1
ATOM 714 N N . LEU A 1 90 ? 1.251 5.762 -3.011 1.00 96.44 90 LEU A N 1
ATOM 715 C CA . LEU A 1 90 ? 0.911 4.505 -3.680 1.00 96.44 90 LEU A CA 1
ATOM 716 C C . LEU A 1 90 ? 2.014 4.086 -4.661 1.00 96.44 90 LEU A C 1
ATOM 718 O O . LEU A 1 90 ? 2.390 2.917 -4.684 1.00 96.44 90 LEU A O 1
ATOM 722 N N . GLY A 1 91 ? 2.612 5.035 -5.385 1.00 97.19 91 GLY A N 1
ATOM 723 C CA . GLY A 1 91 ? 3.746 4.773 -6.268 1.00 97.19 91 GLY A CA 1
ATOM 724 C C . GLY A 1 91 ? 4.961 4.205 -5.537 1.00 97.19 91 GLY A C 1
ATOM 725 O O . GLY A 1 91 ? 5.620 3.310 -6.058 1.00 97.19 91 GLY A O 1
ATOM 726 N N . ALA A 1 92 ? 5.222 4.625 -4.295 1.00 96.75 92 ALA A N 1
ATOM 727 C CA . ALA A 1 92 ? 6.287 4.031 -3.482 1.00 96.75 92 ALA A CA 1
ATOM 728 C C . ALA A 1 92 ? 6.012 2.555 -3.122 1.00 96.75 92 ALA A C 1
ATOM 730 O O . ALA A 1 92 ? 6.943 1.748 -3.046 1.00 96.75 92 ALA A O 1
ATOM 731 N N . TYR A 1 93 ? 4.742 2.186 -2.914 1.00 96.94 93 TYR A N 1
ATOM 732 C CA . TYR A 1 93 ? 4.353 0.789 -2.720 1.00 96.94 93 TYR A CA 1
ATOM 733 C C . TYR A 1 93 ? 4.535 -0.024 -4.008 1.00 96.94 93 TYR A C 1
ATOM 735 O O . TYR A 1 93 ? 5.191 -1.062 -3.973 1.00 96.94 93 TYR A O 1
ATOM 743 N N . VAL A 1 94 ? 4.038 0.478 -5.144 1.00 97.56 94 VAL A N 1
ATOM 744 C CA . VAL A 1 94 ? 4.185 -0.182 -6.455 1.00 97.56 94 VAL A CA 1
ATOM 745 C C . VAL A 1 94 ? 5.654 -0.374 -6.815 1.00 97.56 94 VAL A C 1
ATOM 747 O O . VAL A 1 94 ? 6.044 -1.470 -7.204 1.00 97.56 94 VAL A O 1
ATOM 750 N N . LEU A 1 95 ? 6.485 0.651 -6.614 1.00 96.81 95 LEU A N 1
ATOM 751 C CA . LEU A 1 95 ? 7.930 0.564 -6.801 1.00 96.81 95 LEU A CA 1
ATOM 752 C C . LEU A 1 95 ? 8.527 -0.604 -6.004 1.00 96.81 95 LEU A C 1
ATOM 754 O O . LEU A 1 95 ? 9.256 -1.417 -6.561 1.00 96.81 95 LEU A O 1
ATOM 758 N N . THR A 1 96 ? 8.154 -0.727 -4.726 1.00 96.31 96 THR A N 1
ATOM 759 C CA . THR A 1 96 ? 8.613 -1.826 -3.859 1.00 96.31 96 THR A CA 1
ATOM 760 C C . THR A 1 96 ? 8.177 -3.195 -4.398 1.00 96.31 96 THR A C 1
ATOM 762 O O . THR A 1 96 ? 8.941 -4.158 -4.318 1.00 96.31 96 THR A O 1
ATOM 765 N N . CYS A 1 97 ? 6.960 -3.304 -4.944 1.00 95.88 97 CYS A N 1
ATOM 766 C CA . CYS A 1 97 ? 6.468 -4.530 -5.576 1.00 95.88 97 CYS A CA 1
ATOM 767 C C . CYS A 1 97 ? 7.281 -4.885 -6.825 1.00 95.88 97 CYS A C 1
ATOM 769 O O . CYS A 1 97 ? 7.802 -5.991 -6.899 1.00 95.88 97 CYS A O 1
ATOM 771 N N . LEU A 1 98 ? 7.468 -3.938 -7.748 1.00 96.12 98 LEU A N 1
ATOM 772 C CA . LEU A 1 98 ? 8.227 -4.159 -8.984 1.00 96.12 98 LEU A CA 1
ATOM 773 C C . LEU A 1 98 ? 9.682 -4.556 -8.703 1.00 96.12 98 LEU A C 1
ATOM 775 O O . LEU A 1 98 ? 10.214 -5.459 -9.346 1.00 96.12 98 LEU A O 1
ATOM 779 N N . GLU A 1 99 ? 10.317 -3.916 -7.718 1.00 95.38 99 GLU A N 1
ATOM 780 C CA . GLU A 1 99 ? 11.657 -4.294 -7.260 1.00 95.38 99 GLU A CA 1
ATOM 781 C C . GLU A 1 99 ? 11.679 -5.722 -6.690 1.00 95.38 99 GLU A C 1
ATOM 783 O O . GLU A 1 99 ? 12.588 -6.494 -6.991 1.00 95.38 99 GLU A O 1
ATOM 788 N N . SER A 1 100 ? 10.667 -6.095 -5.900 1.00 94.00 100 SER A N 1
ATOM 789 C CA . SER A 1 100 ? 10.555 -7.439 -5.310 1.00 94.00 100 SER A CA 1
ATOM 790 C C . SER A 1 100 ? 10.291 -8.523 -6.358 1.00 94.00 100 SER A C 1
ATOM 792 O O . SER A 1 100 ? 10.784 -9.641 -6.214 1.00 94.00 100 SER A O 1
ATOM 794 N N . ASP A 1 101 ? 9.566 -8.182 -7.423 1.00 95.88 101 ASP A N 1
ATOM 795 C CA . ASP A 1 101 ? 9.276 -9.063 -8.557 1.00 95.88 101 ASP A CA 1
ATOM 796 C C . ASP A 1 101 ? 10.458 -9.168 -9.543 1.00 95.88 101 ASP A C 1
ATOM 798 O O . ASP A 1 101 ? 10.386 -9.888 -10.539 1.00 95.88 101 ASP A O 1
ATOM 802 N N . GLY A 1 102 ? 11.571 -8.474 -9.270 1.00 95.38 102 GLY A N 1
ATOM 803 C CA . GLY A 1 102 ? 12.794 -8.542 -10.070 1.00 95.38 102 GLY A CA 1
ATOM 804 C C . GLY A 1 102 ? 12.727 -7.757 -11.381 1.00 95.38 102 GLY A C 1
ATOM 805 O O . GLY A 1 102 ? 13.498 -8.032 -12.303 1.00 95.38 102 GLY A O 1
ATOM 806 N N . VAL A 1 103 ? 11.821 -6.781 -11.487 1.00 94.88 103 VAL A N 1
ATOM 807 C CA . VAL A 1 103 ? 11.757 -5.892 -12.650 1.00 94.88 103 VAL A CA 1
ATOM 808 C C . VAL A 1 103 ? 13.045 -5.072 -12.722 1.00 94.88 103 VAL A C 1
ATOM 810 O O . VAL A 1 103 ? 13.489 -4.486 -11.735 1.00 94.88 103 VAL A O 1
ATOM 813 N N . ALA A 1 104 ? 13.660 -5.033 -13.905 1.00 95.06 104 ALA A N 1
ATOM 814 C CA . ALA A 1 104 ? 14.936 -4.356 -14.100 1.00 95.06 104 ALA A CA 1
ATOM 815 C C . ALA A 1 104 ? 14.849 -2.867 -13.724 1.00 95.06 104 ALA A C 1
ATOM 817 O O . ALA A 1 104 ? 13.935 -2.161 -14.155 1.00 95.06 104 ALA A O 1
ATOM 818 N N . GLU A 1 105 ? 15.834 -2.371 -12.966 1.00 94.06 105 GLU A N 1
ATOM 819 C CA . GLU A 1 105 ? 15.816 -1.003 -12.429 1.00 94.06 105 GLU A CA 1
ATOM 820 C C . GLU A 1 105 ? 15.652 0.057 -13.525 1.00 94.06 105 GLU A C 1
ATOM 822 O O . GLU A 1 105 ? 14.904 1.020 -13.348 1.00 94.06 105 GLU A O 1
ATOM 827 N N . TRP A 1 106 ? 16.319 -0.135 -14.668 1.00 96.00 106 TRP A N 1
ATOM 828 C CA . TRP A 1 106 ? 16.236 0.790 -15.796 1.00 96.00 106 TRP A CA 1
ATOM 829 C C . TRP A 1 106 ? 14.809 0.893 -16.343 1.00 96.00 106 TRP A C 1
ATOM 831 O O . TRP A 1 106 ? 14.380 1.987 -16.690 1.00 96.00 106 TRP A O 1
ATOM 841 N N . LEU A 1 107 ? 14.054 -0.211 -16.367 1.00 95.31 107 LEU A N 1
ATOM 842 C CA . LEU A 1 107 ? 12.681 -0.237 -16.867 1.00 95.31 107 LEU A CA 1
ATOM 843 C C . LEU A 1 107 ? 11.737 0.480 -15.899 1.00 95.31 107 LEU A C 1
ATOM 845 O O . LEU A 1 107 ? 10.892 1.258 -16.331 1.00 95.31 107 LEU A O 1
ATOM 849 N N . ILE A 1 108 ? 11.932 0.282 -14.592 1.00 94.88 108 ILE A N 1
ATOM 850 C CA . ILE A 1 108 ? 11.150 0.945 -13.538 1.00 94.88 108 ILE A CA 1
ATOM 851 C C . ILE A 1 108 ? 11.178 2.474 -13.690 1.00 94.88 108 ILE A C 1
ATOM 853 O O . ILE A 1 108 ? 10.171 3.126 -13.427 1.00 94.88 108 ILE A O 1
ATOM 857 N N . ARG A 1 109 ? 12.290 3.061 -14.164 1.00 93.25 109 ARG A N 1
ATOM 858 C CA . ARG A 1 109 ? 12.410 4.518 -14.384 1.00 93.25 109 ARG A CA 1
ATOM 859 C C . ARG A 1 109 ? 11.416 5.071 -15.415 1.00 93.25 109 ARG A C 1
ATOM 861 O O . ARG A 1 109 ? 11.163 6.271 -15.407 1.00 93.25 109 ARG A O 1
ATOM 868 N N . TYR A 1 110 ? 10.853 4.217 -16.269 1.00 96.06 110 TYR A N 1
ATOM 869 C CA . TYR A 1 110 ? 9.876 4.587 -17.298 1.00 96.06 110 TYR A CA 1
ATOM 870 C C . TYR A 1 110 ? 8.444 4.158 -16.957 1.00 96.06 110 TYR A C 1
ATOM 872 O O . TYR A 1 110 ? 7.533 4.386 -17.751 1.00 96.06 110 TYR A O 1
ATOM 880 N N . ILE A 1 111 ? 8.230 3.533 -15.798 1.00 96.69 111 ILE A N 1
ATOM 881 C CA . ILE A 1 111 ? 6.910 3.103 -15.342 1.00 96.69 111 ILE A CA 1
ATOM 882 C C . ILE A 1 111 ? 6.320 4.183 -14.435 1.00 96.69 111 ILE A C 1
ATOM 884 O O . ILE A 1 111 ? 6.898 4.524 -13.401 1.00 96.69 111 ILE A O 1
ATOM 888 N N . ASP A 1 112 ? 5.126 4.669 -14.775 1.00 97.88 112 ASP A N 1
ATOM 889 C CA . ASP A 1 112 ? 4.347 5.524 -13.879 1.00 97.88 112 ASP A CA 1
ATOM 890 C C . ASP A 1 112 ? 3.746 4.687 -12.739 1.00 97.88 112 ASP A C 1
ATOM 892 O O . ASP A 1 112 ? 2.639 4.147 -12.815 1.00 97.88 112 ASP A O 1
ATOM 896 N N . CYS A 1 113 ? 4.526 4.545 -11.671 1.00 97.25 113 CYS A N 1
ATOM 897 C CA . CYS A 1 113 ? 4.142 3.765 -10.502 1.00 97.25 113 CYS A CA 1
ATOM 898 C C . CYS A 1 113 ? 2.944 4.379 -9.759 1.00 97.25 113 CYS A C 1
ATOM 900 O O . CYS A 1 113 ? 2.189 3.645 -9.121 1.00 97.25 113 CYS A O 1
ATOM 902 N N . GLU A 1 114 ? 2.761 5.702 -9.814 1.00 97.25 114 GLU A N 1
ATOM 903 C CA . GLU A 1 114 ? 1.656 6.362 -9.115 1.00 97.25 114 GLU A CA 1
ATOM 904 C C . GLU A 1 114 ? 0.332 6.088 -9.833 1.00 97.25 114 GLU A C 1
ATOM 906 O O . GLU A 1 114 ? -0.646 5.734 -9.174 1.00 97.25 114 GLU A O 1
ATOM 911 N N . ALA A 1 115 ? 0.317 6.146 -11.169 1.00 98.12 115 ALA A N 1
ATOM 912 C CA . ALA A 1 115 ? -0.851 5.771 -11.966 1.00 98.12 115 ALA A CA 1
ATOM 913 C C . ALA A 1 115 ? -1.276 4.314 -11.708 1.00 98.12 115 ALA A C 1
ATOM 915 O O . ALA A 1 115 ? -2.439 4.064 -11.399 1.00 98.12 115 ALA A O 1
ATOM 916 N N . ILE A 1 116 ? -0.330 3.367 -11.718 1.00 98.00 116 ILE A N 1
ATOM 917 C CA . ILE A 1 116 ? -0.613 1.952 -11.407 1.00 98.00 116 ILE A CA 1
ATOM 918 C C . ILE A 1 116 ? -1.197 1.803 -9.998 1.00 98.00 116 ILE A C 1
ATOM 920 O O . ILE A 1 116 ? -2.172 1.081 -9.789 1.00 98.00 116 ILE A O 1
ATOM 924 N N . GLY A 1 117 ? -0.606 2.488 -9.017 1.00 97.50 117 GLY A N 1
ATOM 925 C CA . GLY A 1 117 ? -1.063 2.423 -7.634 1.00 97.50 117 GLY A CA 1
ATOM 926 C C . GLY A 1 117 ? -2.483 2.966 -7.464 1.00 97.50 117 GLY A C 1
ATOM 927 O O . GLY A 1 117 ? -3.283 2.381 -6.730 1.00 97.50 117 GLY A O 1
ATOM 928 N N . LEU A 1 118 ? -2.813 4.052 -8.168 1.00 97.62 118 LEU A N 1
ATOM 929 C CA . LEU A 1 118 ? -4.161 4.615 -8.216 1.00 97.62 118 LEU A CA 1
ATOM 930 C C . LEU A 1 118 ? -5.151 3.663 -8.890 1.00 97.62 118 LEU A C 1
ATOM 932 O O . LEU A 1 118 ? -6.228 3.445 -8.336 1.00 97.62 118 LEU A O 1
ATOM 936 N N . ASP A 1 119 ? -4.784 3.047 -10.013 1.00 98.38 119 ASP A N 1
ATOM 937 C CA . ASP A 1 119 ? -5.624 2.060 -10.698 1.00 98.38 119 ASP A CA 1
ATOM 938 C C . ASP A 1 119 ? -5.938 0.866 -9.787 1.00 98.38 119 ASP A C 1
ATOM 940 O O . ASP A 1 119 ? -7.089 0.435 -9.693 1.00 98.38 119 ASP A O 1
ATOM 944 N N . TRP A 1 120 ? -4.948 0.372 -9.037 1.00 97.81 120 TRP A N 1
ATOM 945 C CA . TRP A 1 120 ? -5.148 -0.692 -8.048 1.00 97.81 120 TRP A CA 1
ATOM 946 C C . TRP A 1 120 ? -6.073 -0.269 -6.904 1.00 97.81 120 TRP A C 1
ATOM 948 O O . TRP A 1 120 ? -6.890 -1.072 -6.447 1.00 97.81 120 TRP A O 1
ATOM 958 N N . ALA A 1 121 ? -5.976 0.978 -6.441 1.00 97.12 121 ALA A N 1
ATOM 959 C CA . ALA A 1 121 ? -6.861 1.501 -5.404 1.00 97.1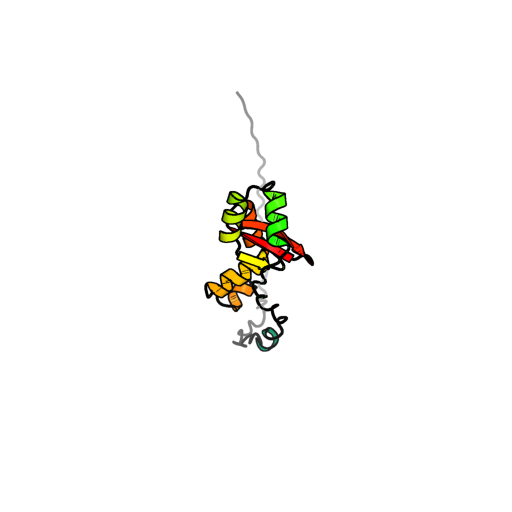2 121 ALA A CA 1
ATOM 960 C C . ALA A 1 121 ? -8.305 1.676 -5.910 1.00 97.12 121 ALA A C 1
ATOM 962 O O . ALA A 1 121 ? -9.253 1.283 -5.233 1.00 97.12 121 ALA A O 1
ATOM 963 N N . ILE A 1 122 ? -8.481 2.219 -7.118 1.00 97.44 122 ILE A N 1
ATOM 964 C CA . ILE A 1 122 ? -9.792 2.400 -7.761 1.00 97.44 122 ILE A CA 1
ATOM 965 C C . ILE A 1 122 ? -10.442 1.044 -8.050 1.00 97.44 122 ILE A C 1
ATOM 967 O O . ILE A 1 122 ? -11.635 0.867 -7.809 1.00 97.44 122 ILE A O 1
ATOM 971 N N . GLY A 1 123 ? -9.654 0.073 -8.515 1.00 97.00 123 GLY A N 1
ATOM 972 C CA . GLY A 1 123 ? -10.097 -1.297 -8.760 1.00 97.00 123 GLY A CA 1
ATOM 973 C C . GLY A 1 123 ? -10.370 -2.109 -7.491 1.00 97.00 123 GLY A C 1
ATOM 974 O O . GLY A 1 123 ? -10.781 -3.261 -7.592 1.00 97.00 123 GLY A O 1
ATOM 975 N N . GLY A 1 124 ? -10.131 -1.545 -6.302 1.00 96.44 124 GLY A N 1
ATOM 976 C CA . GLY A 1 124 ? -10.337 -2.222 -5.023 1.00 96.44 124 GLY A CA 1
ATOM 977 C C . GLY A 1 124 ? -9.308 -3.309 -4.711 1.00 96.44 124 GLY A C 1
ATOM 978 O O . GLY A 1 124 ? -9.502 -4.057 -3.766 1.00 96.44 124 GLY A O 1
ATOM 979 N N . THR A 1 125 ? -8.211 -3.399 -5.468 1.00 97.44 125 THR A N 1
ATOM 980 C CA . THR A 1 125 ? -7.082 -4.299 -5.156 1.00 97.44 125 THR A CA 1
ATOM 981 C C . THR A 1 125 ? -6.303 -3.804 -3.941 1.00 97.44 125 THR A C 1
ATOM 983 O O . THR A 1 125 ? -5.736 -4.595 -3.187 1.00 97.44 125 THR A O 1
ATOM 986 N N . LEU A 1 126 ? -6.291 -2.485 -3.737 1.00 96.38 126 LEU A N 1
ATOM 987 C CA . LEU A 1 126 ? -5.699 -1.836 -2.580 1.00 96.38 126 LEU A CA 1
ATOM 988 C C . LEU A 1 126 ? -6.687 -0.891 -1.915 1.00 96.38 126 LEU A C 1
ATOM 990 O O . LEU A 1 126 ? -7.557 -0.302 -2.552 1.00 96.38 126 LEU A O 1
ATOM 994 N N . TRP A 1 127 ? -6.469 -0.650 -0.632 1.00 96.75 127 TRP A N 1
ATOM 995 C CA . TRP A 1 127 ? -7.038 0.498 0.058 1.00 96.75 127 TRP A CA 1
ATOM 996 C C . TRP A 1 127 ? -6.029 1.055 1.056 1.00 96.75 127 TRP A C 1
ATOM 998 O O . TRP A 1 127 ? -5.071 0.384 1.452 1.00 96.75 127 TRP A O 1
ATOM 1008 N N . THR A 1 128 ? -6.219 2.317 1.441 1.00 95.94 128 THR A N 1
ATOM 1009 C CA . THR A 1 128 ? -5.255 3.038 2.274 1.00 95.94 128 THR A CA 1
ATOM 1010 C C . THR A 1 128 ? -5.892 3.720 3.474 1.00 95.94 128 THR A C 1
ATOM 1012 O O . THR A 1 128 ? -7.096 3.988 3.515 1.00 95.94 128 THR A O 1
ATOM 1015 N N . LEU A 1 129 ? -5.055 4.006 4.469 1.00 95.19 129 LEU A N 1
ATOM 1016 C CA . LEU A 1 129 ? -5.357 4.932 5.555 1.00 95.19 129 LEU A CA 1
ATOM 1017 C C . LEU A 1 129 ? -4.234 5.959 5.691 1.00 95.19 129 LEU A C 1
ATOM 1019 O O . LEU A 1 129 ? -3.072 5.609 5.488 1.00 95.19 129 LEU A O 1
ATOM 1023 N N . PRO A 1 130 ? -4.548 7.211 6.059 1.00 92.56 130 PRO A N 1
ATOM 1024 C CA . PRO A 1 130 ? -3.517 8.200 6.329 1.00 92.56 130 PRO A CA 1
ATOM 1025 C C . PRO A 1 130 ? -2.647 7.750 7.508 1.00 92.56 130 PRO A C 1
ATOM 1027 O O . PRO A 1 130 ? -3.159 7.273 8.522 1.00 92.56 130 PRO A O 1
ATOM 1030 N N . ALA A 1 131 ? -1.338 7.929 7.372 1.00 89.00 131 ALA A N 1
ATOM 1031 C CA . ALA A 1 131 ? -0.362 7.766 8.438 1.00 89.00 131 ALA A CA 1
ATOM 1032 C C . ALA A 1 131 ? 0.277 9.122 8.791 1.00 89.00 131 ALA A C 1
ATOM 1034 O O . ALA A 1 131 ? -0.006 10.159 8.183 1.00 89.00 131 ALA A O 1
ATOM 1035 N N . GLN A 1 132 ? 1.144 9.14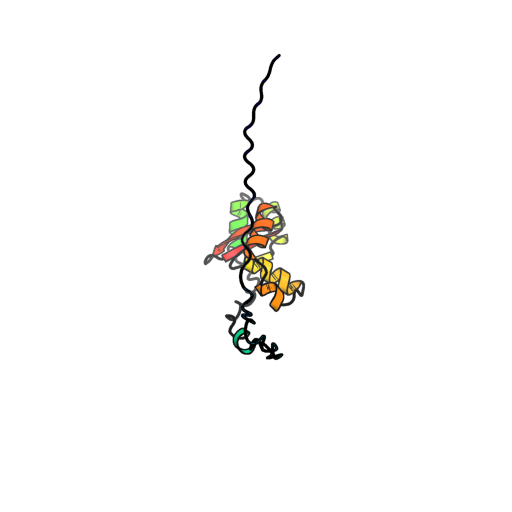2 9.805 1.00 83.25 132 GLN A N 1
ATOM 1036 C CA . GLN A 1 132 ? 1.847 10.367 10.190 1.00 83.25 132 GLN A CA 1
ATOM 1037 C C . GLN A 1 132 ? 2.781 10.861 9.073 1.00 83.25 132 GLN A C 1
ATOM 1039 O O . GLN A 1 132 ? 3.378 10.074 8.345 1.00 83.25 132 GLN A O 1
ATOM 1044 N N . GLY A 1 133 ? 2.943 12.183 8.957 1.00 78.62 133 GLY A N 1
ATOM 1045 C CA . GLY A 1 133 ? 3.964 12.769 8.082 1.00 78.62 133 GLY A CA 1
ATOM 1046 C C . GLY A 1 133 ? 3.703 12.619 6.580 1.00 78.62 133 GLY A C 1
ATOM 1047 O O . GLY A 1 133 ? 4.663 12.557 5.821 1.00 78.62 133 GLY A O 1
ATOM 1048 N N . ARG A 1 134 ? 2.427 12.602 6.156 1.00 85.19 134 ARG A N 1
ATOM 1049 C CA . ARG A 1 134 ? 1.968 12.412 4.758 1.00 85.19 134 ARG A CA 1
ATOM 1050 C C . ARG A 1 134 ? 2.175 11.005 4.191 1.00 85.19 134 ARG A C 1
ATOM 1052 O O . ARG A 1 134 ? 1.939 10.797 3.009 1.00 85.19 134 ARG A O 1
ATOM 1059 N N . GLU A 1 135 ? 2.590 10.054 5.018 1.00 92.38 135 GLU A N 1
ATOM 1060 C CA . GLU A 1 135 ? 2.662 8.652 4.621 1.00 92.38 135 GLU A CA 1
ATOM 1061 C C . GLU A 1 135 ? 1.256 8.013 4.627 1.00 92.38 135 GLU A C 1
ATOM 1063 O O . GLU A 1 135 ? 0.285 8.568 5.149 1.00 92.38 135 GLU A O 1
ATOM 1068 N N . LEU A 1 136 ? 1.151 6.821 4.049 1.00 94.19 136 LEU A N 1
ATOM 1069 C CA . LEU A 1 136 ? -0.069 6.033 3.922 1.00 94.19 136 LEU A CA 1
ATOM 1070 C C . LEU A 1 136 ? 0.182 4.620 4.447 1.00 94.19 136 LEU A C 1
ATOM 1072 O O . LEU A 1 136 ? 1.187 3.995 4.110 1.00 94.19 136 LEU A O 1
ATOM 1076 N N . HIS A 1 137 ? -0.749 4.093 5.233 1.00 95.38 137 HIS A N 1
A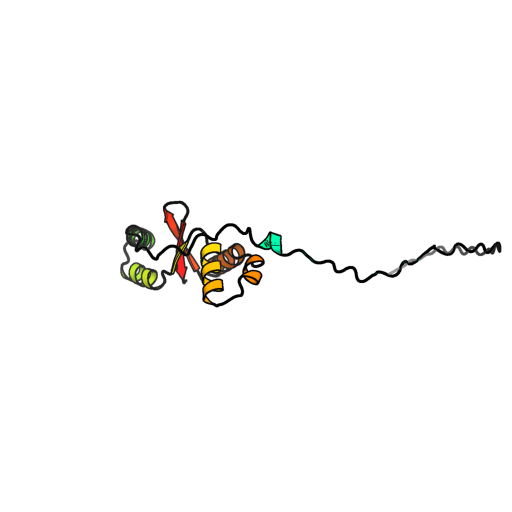TOM 1077 C CA . HIS A 1 137 ? -0.864 2.660 5.478 1.00 95.38 137 HIS A CA 1
ATOM 1078 C C . HIS A 1 137 ? -1.531 2.008 4.269 1.00 95.38 137 HIS A C 1
ATOM 1080 O O . HIS A 1 137 ? -2.601 2.454 3.858 1.00 95.38 137 HIS A O 1
ATOM 1086 N N . VAL A 1 138 ? -0.915 0.964 3.718 1.00 96.25 138 VAL A N 1
ATOM 1087 C CA . VAL A 1 138 ? -1.405 0.242 2.535 1.00 96.25 138 VAL A CA 1
ATOM 1088 C C . VAL A 1 138 ? -1.874 -1.154 2.930 1.00 96.25 138 VAL A C 1
ATOM 1090 O O . VAL A 1 138 ? -1.190 -1.867 3.673 1.00 96.25 138 VAL A O 1
ATOM 1093 N N . PHE A 1 139 ? -3.030 -1.540 2.400 1.00 96.88 139 PHE A N 1
ATOM 1094 C CA . PHE A 1 139 ? -3.684 -2.823 2.622 1.00 96.88 139 PHE A CA 1
ATOM 1095 C C . PHE A 1 139 ? -4.131 -3.418 1.289 1.00 96.88 139 PHE A C 1
ATOM 1097 O O . PHE A 1 139 ? -4.471 -2.671 0.370 1.00 96.88 139 PHE A O 1
ATOM 1104 N N . LEU A 1 140 ? -4.175 -4.747 1.205 1.00 96.31 140 LEU A N 1
ATOM 1105 C CA . LEU A 1 140 ? -4.878 -5.421 0.112 1.00 96.31 140 LEU A CA 1
ATOM 1106 C C . LEU A 1 140 ? -6.397 -5.373 0.339 1.00 96.31 140 LEU A C 1
ATOM 1108 O O . LEU A 1 140 ? -6.848 -5.365 1.490 1.00 96.31 140 LEU A O 1
ATOM 1112 N N . GLY A 1 141 ? -7.156 -5.290 -0.754 1.00 89.38 141 GLY A N 1
ATOM 1113 C CA . GLY A 1 141 ? -8.623 -5.328 -0.765 1.00 89.38 141 GLY A CA 1
ATOM 1114 C C . GLY A 1 141 ? -9.216 -6.709 -0.996 1.00 89.38 141 GLY A C 1
ATOM 1115 O O . GLY A 1 141 ? -8.459 -7.636 -1.365 1.00 89.38 141 GLY A O 1
#

pLDDT: mean 74.65, std 24.13, range [32.88, 98.38]

Sequence (141 aa):
MTRNVDSEDSSGRDGGRRRRTSSEPEGRRPLTDDEVAIDLSDLEDAPRRPAARKRHADPSLRSLLEVRFRGDQRRVADALELYRGRYASLGAYVLTCLESDGVAEWLIRYIDCEAIGLDWAIGGTLWTLPAQGRELHVFLG

Secondary structure (DSSP, 8-state):
---------------------------------------GGGGG--------------HHHHHHHHHHTTT-HHHHHHHHHTEEEEESSHHHHHHHHHHHTT--HHHHTTS-HHHHHHHHHHTTSEEEEE-GGG-EEEEE-

Radius of gyration: 33.14 Å; chains: 1; bounding box: 69×36×92 Å

Foldseek 3Di:
DDDDDDDDDDDDDDDDDDDDDDDDPDDPDPPDCPDPPPPCVVVPPDPDPDPPDDQDPDPCLLVVQCVVVVNPVVSSVVFVVQWDGKFLALLRVQLVVCVVVVPDPVVNVVDPSRVVSVVCCVVQQWDWDADPPNIITIGGD